Protein AF-A0A957BZ75-F1 (afdb_monomer_lite)

Sequence (119 aa):
MPSSQSPYQRQLERLEEESVREARARAKAHDMHGGDHPAPTETPPPTIIAQFGEWAVTPFGVECLVYPYQIQWDSLLDEKTSDEFWLRAMARKSWVNLDDFANVLRHGRQIHRYLHLSE

Radius of gyration: 16.82 Å; chains: 1; bounding box: 39×35×59 Å

Structure (mmCIF, N/CA/C/O backbone):
data_AF-A0A957BZ75-F1
#
_entry.id   AF-A0A957BZ75-F1
#
loop_
_atom_site.group_PDB
_atom_site.id
_atom_site.type_symbol
_atom_site.label_atom_id
_atom_site.label_alt_id
_atom_site.label_comp_id
_atom_site.label_asym_id
_atom_site.label_entity_id
_atom_site.label_seq_id
_atom_site.pdbx_PDB_ins_code
_atom_site.Cartn_x
_atom_site.Cartn_y
_atom_site.Cartn_z
_atom_site.occupancy
_atom_site.B_iso_or_equiv
_atom_site.auth_seq_id
_atom_site.auth_comp_id
_atom_site.auth_asym_id
_atom_site.auth_atom_id
_atom_site.pdbx_PDB_model_num
ATOM 1 N N . MET A 1 1 ? -4.602 -20.013 -34.906 1.00 40.25 1 MET A N 1
ATOM 2 C CA . MET A 1 1 ? -5.306 -20.706 -33.807 1.00 40.25 1 MET A CA 1
ATOM 3 C C . MET A 1 1 ? -4.954 -19.963 -32.530 1.00 40.25 1 MET A C 1
ATOM 5 O O . MET A 1 1 ? -3.770 -19.951 -32.215 1.00 40.25 1 MET A O 1
ATOM 9 N N . PRO A 1 2 ? -5.878 -19.259 -31.855 1.00 49.28 2 PRO A N 1
ATOM 10 C CA . PRO A 1 2 ? -5.537 -18.623 -30.592 1.00 49.28 2 PRO A CA 1
ATOM 11 C C . PRO A 1 2 ? -5.344 -19.735 -29.558 1.00 49.28 2 PRO A C 1
ATOM 13 O O . PRO A 1 2 ? -6.238 -20.550 -29.340 1.00 49.28 2 PRO A O 1
ATOM 16 N N . SER A 1 3 ? -4.146 -19.820 -28.990 1.00 56.78 3 SER A N 1
ATOM 17 C CA . SER A 1 3 ? -3.813 -20.728 -27.898 1.00 56.78 3 SER A CA 1
ATOM 18 C C . SER A 1 3 ? -4.651 -20.351 -26.681 1.00 56.78 3 SER A C 1
ATOM 20 O O . SER A 1 3 ? -4.325 -19.425 -25.944 1.00 56.78 3 SER A O 1
ATOM 22 N N . SER A 1 4 ? -5.769 -21.042 -26.493 1.00 61.28 4 SER A N 1
ATOM 23 C CA . SER A 1 4 ? -6.591 -20.940 -25.296 1.00 61.28 4 SER A CA 1
ATOM 24 C C . SER A 1 4 ? -5.815 -21.534 -24.121 1.00 61.28 4 SER A C 1
ATOM 26 O O . SER A 1 4 ? -5.928 -22.726 -23.843 1.00 61.28 4 SER A O 1
ATOM 28 N N . GLN A 1 5 ? -4.991 -20.716 -23.462 1.00 67.12 5 GLN A N 1
ATOM 29 C CA . GLN A 1 5 ? -4.331 -21.084 -22.210 1.00 67.12 5 GLN A CA 1
ATOM 30 C C . GLN A 1 5 ? -5.374 -21.572 -21.201 1.00 67.12 5 GLN A C 1
ATOM 32 O O . GLN A 1 5 ? -6.434 -20.949 -21.003 1.00 67.12 5 GLN A O 1
ATOM 37 N N . SER A 1 6 ? -5.047 -22.682 -20.541 1.00 86.88 6 SER A N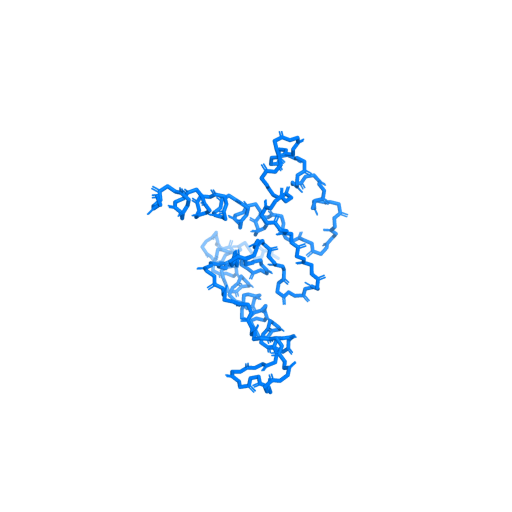 1
ATOM 38 C CA . SER A 1 6 ? -5.835 -23.226 -19.439 1.00 86.88 6 SER A CA 1
ATOM 39 C C . SER A 1 6 ? -6.032 -22.149 -18.359 1.00 86.88 6 SER A C 1
ATOM 41 O O . SER A 1 6 ? -5.089 -21.407 -18.077 1.00 86.88 6 SER A O 1
ATOM 43 N N . PRO A 1 7 ? -7.215 -22.040 -17.723 1.00 86.50 7 PRO A N 1
ATOM 44 C CA . PRO A 1 7 ? -7.422 -21.144 -16.580 1.00 86.50 7 PRO A CA 1
ATOM 45 C C . PRO A 1 7 ? -6.358 -21.303 -15.483 1.00 86.50 7 PRO A C 1
ATOM 47 O O . PRO A 1 7 ? -5.976 -20.324 -14.853 1.00 86.50 7 PRO A O 1
ATOM 50 N N . TYR A 1 8 ? -5.829 -22.519 -15.307 1.00 83.12 8 TYR A N 1
ATOM 51 C CA . TYR A 1 8 ? -4.725 -22.805 -14.390 1.00 83.12 8 TYR A CA 1
ATOM 52 C C . TYR A 1 8 ? -3.417 -22.108 -14.797 1.00 83.12 8 TYR A C 1
ATOM 54 O O . TYR A 1 8 ? -2.762 -21.502 -13.959 1.00 83.12 8 TYR A O 1
ATOM 62 N N . GLN A 1 9 ? -3.062 -22.143 -16.086 1.00 88.31 9 GLN A N 1
ATOM 63 C CA . GLN A 1 9 ? -1.847 -21.496 -16.601 1.00 88.31 9 GLN A CA 1
ATOM 64 C C . GLN A 1 9 ? -1.932 -19.975 -16.469 1.00 88.31 9 GLN A C 1
ATOM 66 O O . GLN A 1 9 ? -0.989 -19.352 -16.002 1.00 88.31 9 GLN A O 1
ATOM 71 N N . ARG A 1 10 ? -3.101 -19.398 -16.772 1.00 85.44 10 ARG A N 1
ATOM 72 C CA . ARG A 1 10 ? -3.359 -17.966 -16.557 1.00 85.44 10 ARG A CA 1
ATOM 73 C C . ARG A 1 10 ? -3.215 -17.561 -15.091 1.00 85.44 10 ARG A C 1
ATOM 75 O O . ARG A 1 10 ? -2.721 -16.478 -14.802 1.00 85.44 10 ARG A O 1
ATOM 82 N N . GLN A 1 11 ? -3.638 -18.424 -14.166 1.00 85.31 11 GLN A N 1
ATOM 83 C CA . GLN A 1 11 ? -3.477 -18.157 -12.739 1.00 85.31 11 GLN A CA 1
ATOM 84 C C . GLN A 1 11 ? -2.009 -18.240 -12.299 1.00 85.31 11 GLN A C 1
ATOM 86 O O . GLN A 1 11 ? -1.590 -17.420 -11.490 1.00 85.31 11 GLN A O 1
ATOM 91 N N . LEU A 1 12 ? -1.231 -19.192 -12.824 1.00 88.19 12 LEU A N 1
ATOM 92 C CA . LEU A 1 12 ? 0.207 -19.277 -12.545 1.00 88.19 12 LEU A CA 1
ATOM 93 C C . LEU A 1 12 ? 0.959 -18.048 -13.061 1.00 88.19 12 LEU A C 1
ATOM 95 O O . LEU A 1 12 ? 1.704 -17.445 -12.298 1.00 88.19 12 LEU A O 1
ATOM 99 N N . GLU A 1 13 ? 0.708 -17.639 -14.305 1.00 88.69 13 GLU A N 1
ATOM 100 C CA . GLU A 1 13 ? 1.333 -16.449 -14.898 1.00 88.69 13 GLU A CA 1
ATOM 101 C C . GLU A 1 13 ? 1.020 -15.192 -14.080 1.00 88.69 13 GLU A C 1
ATOM 103 O O . GLU A 1 13 ? 1.923 -14.431 -13.743 1.00 88.69 13 GLU A O 1
ATOM 108 N N . ARG A 1 14 ? -0.237 -15.027 -13.649 1.00 84.50 14 ARG A N 1
ATOM 109 C CA . ARG A 1 14 ? -0.629 -13.934 -12.750 1.00 84.50 14 ARG A CA 1
ATOM 110 C C . ARG A 1 14 ? 0.161 -13.945 -11.436 1.00 84.50 14 ARG A C 1
ATOM 112 O O . ARG A 1 14 ? 0.607 -12.890 -10.992 1.00 84.50 14 ARG A O 1
ATOM 119 N N . LEU A 1 15 ? 0.311 -15.112 -10.804 1.00 82.56 15 LEU A N 1
ATOM 120 C CA . LEU A 1 15 ? 1.042 -15.245 -9.538 1.00 82.56 15 LEU A CA 1
ATOM 121 C C . LEU A 1 15 ? 2.539 -14.952 -9.711 1.00 82.56 15 LEU A C 1
ATOM 123 O O . LEU A 1 15 ? 3.143 -14.318 -8.848 1.00 82.56 15 LEU A O 1
ATOM 127 N N . GLU A 1 16 ? 3.139 -15.379 -10.822 1.00 86.94 16 GLU A N 1
ATOM 128 C CA . GLU A 1 16 ? 4.532 -15.063 -11.148 1.00 86.94 16 GLU A CA 1
ATOM 129 C C . GLU A 1 16 ? 4.722 -13.559 -11.385 1.00 86.94 16 GLU A C 1
ATOM 131 O O . GLU A 1 16 ? 5.639 -12.959 -10.824 1.00 86.94 16 GLU A O 1
ATOM 136 N N . GLU A 1 17 ? 3.828 -12.919 -12.140 1.00 85.06 17 GLU A N 1
ATOM 137 C CA . GLU A 1 17 ? 3.845 -11.467 -12.349 1.00 85.06 17 GLU A CA 1
ATOM 138 C C . GLU A 1 17 ? 3.669 -10.688 -11.038 1.00 85.06 17 GLU A C 1
ATOM 140 O O . GLU A 1 17 ? 4.339 -9.677 -10.818 1.00 85.06 17 GLU A O 1
ATOM 145 N N . GLU A 1 18 ? 2.779 -11.141 -10.152 1.00 83.56 18 GLU A N 1
ATOM 146 C CA . GLU A 1 18 ? 2.612 -10.595 -8.800 1.00 83.56 18 GLU A CA 1
ATOM 147 C C . GLU A 1 18 ? 3.905 -10.735 -7.983 1.00 83.56 18 GLU A C 1
ATOM 149 O O . GLU A 1 18 ? 4.377 -9.747 -7.419 1.00 83.56 18 GLU A O 1
ATOM 154 N N . SER A 1 19 ? 4.539 -11.911 -8.002 1.00 81.94 19 SER A N 1
ATOM 155 C CA . SER A 1 19 ? 5.798 -12.166 -7.291 1.00 81.94 19 SER A CA 1
ATOM 156 C C . SER A 1 19 ? 6.952 -11.293 -7.796 1.00 81.94 19 SER A C 1
ATOM 158 O O . SER A 1 19 ? 7.687 -10.706 -7.000 1.00 81.94 19 SER A O 1
ATOM 160 N N . VAL A 1 20 ? 7.097 -11.144 -9.116 1.00 85.25 20 VAL A N 1
ATOM 161 C CA . VAL A 1 20 ? 8.127 -10.285 -9.720 1.00 85.25 20 VAL A CA 1
ATOM 162 C C . VAL A 1 20 ? 7.905 -8.821 -9.340 1.00 85.25 20 VAL A C 1
ATOM 164 O O . VAL A 1 20 ? 8.864 -8.111 -9.020 1.00 85.25 20 VAL A O 1
ATOM 167 N N . ARG A 1 21 ? 6.648 -8.358 -9.342 1.00 81.25 21 ARG A N 1
ATOM 168 C CA . ARG A 1 21 ? 6.303 -6.999 -8.905 1.00 81.25 21 ARG A CA 1
ATOM 169 C C . ARG A 1 21 ? 6.627 -6.785 -7.433 1.00 81.25 21 ARG A C 1
ATOM 171 O O . ARG A 1 21 ? 7.262 -5.785 -7.107 1.00 81.25 21 ARG A O 1
ATOM 178 N N . GLU A 1 22 ? 6.266 -7.727 -6.568 1.00 80.88 22 GLU A N 1
ATOM 179 C CA . GLU A 1 22 ? 6.562 -7.659 -5.135 1.00 80.88 22 GLU A CA 1
ATOM 180 C C . GLU A 1 22 ? 8.074 -7.615 -4.868 1.00 80.88 22 GLU A C 1
ATOM 182 O O . GLU A 1 22 ? 8.549 -6.783 -4.091 1.00 80.88 22 GLU A O 1
ATOM 187 N N . ALA A 1 23 ? 8.850 -8.451 -5.565 1.00 81.56 23 ALA A N 1
ATOM 188 C CA . ALA A 1 23 ? 10.306 -8.464 -5.463 1.00 81.56 23 ALA A CA 1
ATOM 189 C C . ALA A 1 23 ? 10.920 -7.127 -5.906 1.00 81.56 23 ALA A C 1
ATOM 191 O O . ALA A 1 23 ? 11.792 -6.582 -5.225 1.00 81.56 23 ALA A O 1
ATOM 192 N N . ARG A 1 24 ? 10.431 -6.556 -7.014 1.00 85.19 24 ARG A N 1
ATOM 193 C CA . ARG A 1 24 ? 10.865 -5.239 -7.500 1.00 85.19 24 ARG A CA 1
ATOM 194 C C . ARG A 1 24 ? 10.507 -4.127 -6.516 1.00 85.19 24 ARG A C 1
ATOM 196 O O . ARG A 1 24 ? 11.339 -3.258 -6.267 1.00 85.19 24 ARG A O 1
ATOM 203 N N . ALA A 1 25 ? 9.297 -4.157 -5.965 1.00 80.00 25 ALA A N 1
ATOM 204 C CA . ALA A 1 25 ? 8.829 -3.206 -4.966 1.00 80.00 25 ALA A CA 1
ATOM 205 C C . ALA A 1 25 ? 9.701 -3.260 -3.704 1.00 80.00 25 ALA A C 1
ATOM 207 O O . ALA A 1 25 ? 10.184 -2.227 -3.250 1.00 80.00 25 ALA A O 1
ATOM 208 N N . ARG A 1 26 ? 10.007 -4.462 -3.200 1.00 76.44 26 ARG A N 1
ATOM 209 C CA . ARG A 1 26 ? 10.904 -4.651 -2.051 1.00 76.44 26 ARG A CA 1
ATOM 210 C C . ARG A 1 26 ? 12.321 -4.148 -2.332 1.00 76.44 26 ARG A C 1
ATOM 212 O O . ARG A 1 26 ? 12.890 -3.445 -1.503 1.00 76.44 26 ARG A O 1
ATOM 219 N N . ALA A 1 27 ? 12.878 -4.460 -3.502 1.00 80.19 27 ALA A N 1
ATOM 220 C CA . ALA A 1 27 ? 14.196 -3.963 -3.897 1.00 80.19 27 ALA A CA 1
ATOM 221 C C . ALA A 1 27 ? 14.222 -2.429 -4.003 1.00 80.19 27 ALA A C 1
ATOM 223 O O . ALA A 1 27 ? 15.188 -1.795 -3.582 1.00 80.19 27 ALA A O 1
ATOM 224 N N . LYS A 1 28 ? 13.149 -1.820 -4.526 1.00 79.12 28 LYS A N 1
ATOM 225 C CA . LYS A 1 28 ? 13.043 -0.364 -4.634 1.00 79.12 28 LYS A CA 1
ATOM 226 C C . LYS A 1 28 ? 12.876 0.306 -3.274 1.00 79.12 28 LYS A C 1
ATOM 228 O O . LYS A 1 28 ? 13.518 1.322 -3.039 1.00 79.12 28 LYS A O 1
ATOM 233 N N . ALA A 1 29 ? 12.088 -0.277 -2.377 1.00 72.81 29 ALA A N 1
ATOM 234 C CA . ALA A 1 29 ? 11.983 0.187 -0.999 1.00 72.81 29 ALA A CA 1
ATOM 235 C C . ALA A 1 29 ? 13.354 0.188 -0.310 1.00 72.81 29 ALA A C 1
ATOM 237 O O . ALA A 1 29 ? 13.745 1.191 0.273 1.00 72.81 29 ALA A O 1
ATOM 238 N N . HIS A 1 30 ? 14.115 -0.901 -0.447 1.00 73.38 30 HIS A N 1
ATOM 239 C CA . HIS A 1 30 ? 15.470 -0.999 0.099 1.00 73.38 30 HIS A CA 1
ATOM 240 C C . HIS A 1 30 ? 16.410 0.091 -0.459 1.00 73.38 30 HIS A C 1
ATOM 242 O O . HIS A 1 30 ? 17.200 0.663 0.286 1.00 73.38 30 HIS A O 1
ATOM 248 N N . ASP A 1 31 ? 16.310 0.404 -1.755 1.00 77.81 31 ASP A N 1
ATOM 249 C CA . ASP A 1 31 ? 17.051 1.500 -2.404 1.00 77.81 31 ASP A CA 1
ATOM 250 C C . ASP A 1 31 ? 16.630 2.891 -1.893 1.00 77.81 31 ASP A C 1
ATOM 252 O O . ASP A 1 31 ? 17.486 3.726 -1.618 1.00 77.81 31 ASP A O 1
ATOM 256 N N . MET A 1 32 ? 15.327 3.146 -1.719 1.00 74.12 32 MET A N 1
ATOM 257 C CA . MET A 1 32 ? 14.828 4.447 -1.243 1.00 74.12 32 MET A CA 1
ATOM 258 C C . MET A 1 32 ? 15.162 4.726 0.223 1.00 74.12 32 MET A C 1
ATOM 260 O O . MET A 1 32 ? 15.292 5.886 0.605 1.00 74.12 32 MET A O 1
ATOM 264 N N . HIS A 1 33 ? 15.287 3.674 1.029 1.00 69.56 33 HIS A N 1
ATOM 265 C CA . HIS A 1 33 ? 15.356 3.773 2.483 1.00 69.56 33 HIS A CA 1
ATOM 266 C C . HIS A 1 33 ? 16.731 3.447 3.084 1.00 69.56 33 HIS A C 1
ATOM 268 O O . HIS A 1 33 ? 16.850 3.269 4.292 1.00 69.56 33 HIS A O 1
ATOM 274 N N . GLY A 1 34 ? 17.778 3.394 2.257 1.00 60.16 34 GLY A N 1
ATOM 275 C CA . GLY A 1 34 ? 19.158 3.360 2.751 1.00 60.16 34 GLY A CA 1
ATOM 276 C C . GLY A 1 34 ? 19.638 1.998 3.258 1.00 60.16 34 GLY A C 1
ATOM 277 O O . GLY A 1 34 ? 20.407 1.946 4.208 1.00 60.16 34 GLY A O 1
ATOM 278 N N . GLY A 1 35 ? 19.227 0.899 2.619 1.00 59.72 35 GLY A N 1
ATOM 279 C CA . GLY A 1 35 ? 19.753 -0.452 2.861 1.00 59.72 35 GLY A CA 1
ATOM 280 C C . GLY A 1 35 ? 19.734 -0.973 4.310 1.00 59.72 35 GLY A C 1
ATOM 281 O O . GLY A 1 35 ? 19.204 -0.347 5.221 1.00 59.72 35 GLY A O 1
ATOM 282 N N . ASP A 1 36 ? 20.311 -2.157 4.542 1.00 57.12 36 ASP A N 1
ATOM 283 C CA . ASP A 1 36 ? 20.312 -2.794 5.877 1.00 57.12 36 ASP A CA 1
ATOM 284 C C . ASP A 1 36 ? 21.162 -2.036 6.925 1.00 57.12 36 ASP A C 1
ATOM 286 O O . ASP A 1 36 ? 21.084 -2.317 8.122 1.00 57.12 36 ASP A O 1
ATOM 290 N N . HIS A 1 37 ? 22.014 -1.101 6.488 1.00 55.19 37 HIS A N 1
ATOM 291 C CA . HIS A 1 37 ? 22.969 -0.370 7.324 1.00 55.19 37 HIS A CA 1
ATOM 292 C C . HIS A 1 37 ? 22.854 1.144 7.062 1.00 55.19 37 HIS A C 1
ATOM 294 O O . HIS A 1 37 ? 23.756 1.717 6.442 1.00 55.19 37 HIS A O 1
ATOM 300 N N . PRO A 1 38 ? 21.770 1.800 7.516 1.00 57.50 38 PRO A N 1
ATOM 301 C CA . PRO A 1 38 ? 21.631 3.243 7.374 1.00 57.50 38 PRO A CA 1
ATOM 302 C C . PRO A 1 38 ? 22.778 3.948 8.105 1.00 57.50 38 PRO A C 1
ATOM 304 O O . PRO A 1 38 ? 23.187 3.546 9.203 1.00 57.50 38 PRO A O 1
ATOM 307 N N . ALA A 1 39 ? 23.314 5.015 7.510 1.00 58.31 39 ALA A N 1
ATOM 308 C CA . ALA A 1 39 ? 24.244 5.882 8.223 1.00 58.31 39 ALA A CA 1
ATOM 309 C C . ALA A 1 39 ? 23.557 6.443 9.490 1.00 58.31 39 ALA A C 1
ATOM 311 O O . ALA A 1 39 ? 22.339 6.608 9.497 1.00 58.31 39 ALA A O 1
ATOM 312 N N . PRO A 1 40 ? 24.287 6.820 10.557 1.00 60.06 40 PRO A N 1
ATOM 313 C CA . PRO A 1 40 ? 23.678 7.332 11.796 1.00 60.06 40 PRO A CA 1
ATOM 314 C C . PRO A 1 40 ? 22.759 8.556 11.614 1.00 60.06 40 PRO A C 1
ATOM 316 O O . PRO A 1 40 ? 22.012 8.909 12.521 1.00 60.06 40 PRO A O 1
ATOM 319 N N . THR A 1 41 ? 22.852 9.231 10.466 1.00 63.22 41 THR A N 1
ATOM 320 C CA . THR A 1 41 ? 22.057 10.403 10.078 1.00 63.22 41 THR A CA 1
ATOM 321 C C . THR A 1 41 ? 20.904 10.086 9.123 1.00 63.22 41 THR A C 1
ATOM 323 O O . THR A 1 41 ? 20.135 10.988 8.796 1.00 63.22 41 THR A O 1
ATOM 326 N N . GLU A 1 42 ? 20.795 8.853 8.630 1.00 56.69 42 GLU A N 1
ATOM 327 C CA . GLU A 1 42 ? 19.736 8.424 7.716 1.00 56.69 42 GLU A CA 1
ATOM 328 C C . GLU A 1 42 ? 18.522 7.917 8.497 1.00 56.69 42 GLU A C 1
ATOM 330 O O . GLU A 1 42 ? 18.637 7.342 9.580 1.00 56.69 42 GLU A O 1
ATOM 335 N N . THR A 1 43 ? 17.330 8.167 7.954 1.00 59.97 43 THR A N 1
ATOM 336 C CA . THR A 1 43 ? 16.103 7.620 8.539 1.00 59.97 43 THR A CA 1
ATOM 337 C C . THR A 1 43 ? 16.116 6.111 8.299 1.00 59.97 43 THR A C 1
ATOM 339 O O . THR A 1 43 ? 16.299 5.712 7.150 1.00 59.97 43 THR A O 1
ATOM 342 N N . PRO A 1 44 ? 15.969 5.272 9.341 1.00 61.31 44 PRO A N 1
ATOM 343 C CA . PRO A 1 44 ? 15.974 3.830 9.159 1.00 61.31 44 PRO A CA 1
ATOM 344 C C . PRO A 1 44 ? 14.824 3.413 8.238 1.00 61.31 44 PRO A C 1
ATOM 346 O O . PRO A 1 44 ? 13.781 4.080 8.228 1.00 61.31 44 PRO A O 1
ATOM 349 N N . PRO A 1 45 ? 14.986 2.307 7.495 1.00 63.97 45 PRO A N 1
ATOM 350 C CA . PRO A 1 45 ? 13.948 1.850 6.598 1.00 63.97 45 PRO A CA 1
ATOM 351 C C . PRO A 1 45 ? 12.639 1.584 7.336 1.00 63.97 45 PRO A C 1
ATOM 353 O O . PRO A 1 45 ? 12.654 1.114 8.480 1.00 63.97 45 PRO A O 1
ATOM 356 N N . PRO A 1 46 ? 11.491 1.898 6.709 1.00 67.50 46 PRO A N 1
ATOM 357 C CA . PRO A 1 46 ? 10.203 1.718 7.335 1.00 67.50 46 PRO A CA 1
ATOM 358 C C . PRO A 1 46 ? 10.011 0.236 7.612 1.00 67.50 46 PRO A C 1
ATOM 360 O O . PRO A 1 46 ? 10.132 -0.615 6.728 1.00 67.50 46 PRO A O 1
ATOM 363 N N . THR A 1 47 ? 9.685 -0.078 8.860 1.00 83.25 47 THR A N 1
ATOM 364 C CA . THR A 1 47 ? 9.306 -1.433 9.239 1.00 83.25 47 THR A CA 1
ATOM 365 C C . THR A 1 47 ? 8.063 -1.831 8.445 1.00 83.25 47 THR A C 1
ATOM 367 O O . THR A 1 47 ? 6.985 -1.276 8.650 1.00 83.25 47 THR A O 1
ATOM 370 N N . ILE A 1 48 ? 8.197 -2.791 7.531 1.00 89.50 48 ILE A N 1
ATOM 371 C CA . ILE A 1 48 ? 7.060 -3.332 6.782 1.00 89.50 48 ILE A CA 1
ATOM 372 C C . ILE A 1 48 ? 6.354 -4.362 7.664 1.00 89.50 48 ILE A C 1
ATOM 374 O O . ILE A 1 48 ? 6.931 -5.388 8.017 1.00 89.50 48 ILE A O 1
ATOM 378 N N . ILE A 1 49 ? 5.096 -4.089 8.009 1.00 90.56 49 ILE A N 1
ATOM 379 C CA . ILE A 1 49 ? 4.247 -4.987 8.802 1.00 90.56 49 ILE A CA 1
ATOM 380 C C . ILE A 1 49 ? 3.567 -6.018 7.891 1.00 90.56 49 ILE A C 1
ATOM 382 O O . ILE A 1 49 ? 3.505 -7.200 8.216 1.00 90.56 49 ILE A O 1
ATOM 386 N N . ALA A 1 50 ? 3.059 -5.571 6.742 1.00 90.75 50 ALA A N 1
ATOM 387 C CA . ALA A 1 50 ? 2.447 -6.416 5.719 1.00 90.75 50 ALA A CA 1
ATOM 388 C C . ALA A 1 50 ? 2.638 -5.779 4.339 1.00 90.75 50 ALA A C 1
ATOM 390 O O . ALA A 1 50 ? 2.655 -4.554 4.232 1.00 90.75 50 ALA A O 1
ATOM 391 N N . GLN A 1 51 ? 2.747 -6.593 3.289 1.00 91.81 51 GLN A N 1
ATOM 392 C CA . GLN A 1 51 ? 2.950 -6.132 1.915 1.00 91.81 51 GLN A CA 1
ATOM 393 C C . GLN A 1 51 ? 1.926 -6.780 0.977 1.00 91.81 51 GLN A C 1
ATOM 395 O O . GLN A 1 51 ? 1.643 -7.971 1.082 1.00 91.81 51 GLN A O 1
ATOM 400 N N . PHE A 1 52 ? 1.385 -5.980 0.062 1.00 92.50 52 PHE A N 1
ATOM 401 C CA . PHE A 1 52 ? 0.463 -6.379 -0.995 1.00 92.50 52 PHE A CA 1
ATOM 402 C C . PHE A 1 52 ? 0.959 -5.754 -2.297 1.00 92.50 52 PHE A C 1
ATOM 404 O O . PHE A 1 52 ? 0.727 -4.572 -2.553 1.00 92.50 52 PHE A O 1
ATOM 411 N N . GLY A 1 53 ? 1.720 -6.525 -3.077 1.00 89.62 53 GLY A N 1
ATOM 412 C CA . GLY A 1 53 ? 2.357 -6.037 -4.297 1.00 89.62 53 GLY A CA 1
ATOM 413 C C . GLY A 1 53 ? 3.246 -4.819 -4.028 1.00 89.62 53 GLY A C 1
ATOM 414 O O . GLY A 1 53 ? 4.274 -4.910 -3.352 1.00 89.62 53 GLY A O 1
ATOM 415 N N . GLU A 1 54 ? 2.835 -3.672 -4.567 1.00 91.69 54 GLU A N 1
ATOM 416 C CA . GLU A 1 54 ? 3.565 -2.399 -4.487 1.00 91.69 54 GLU A CA 1
ATOM 417 C C . GLU A 1 54 ? 3.234 -1.567 -3.242 1.00 91.69 54 GLU A C 1
ATOM 419 O O . GLU A 1 54 ? 3.804 -0.491 -3.057 1.00 91.69 54 GLU A O 1
ATOM 424 N N . TRP A 1 55 ? 2.320 -2.042 -2.398 1.00 94.06 55 TRP A N 1
ATOM 425 C CA . TRP A 1 55 ? 1.848 -1.328 -1.221 1.00 94.06 55 TRP A CA 1
ATOM 426 C C . TRP A 1 55 ? 2.191 -2.062 0.068 1.00 94.06 55 TRP A C 1
ATOM 428 O O . TRP A 1 55 ? 2.106 -3.285 0.145 1.00 94.06 55 TRP A O 1
ATOM 438 N N . ALA A 1 56 ? 2.526 -1.308 1.108 1.00 93.75 56 ALA A N 1
ATOM 439 C CA . ALA A 1 56 ? 2.877 -1.838 2.414 1.00 93.75 56 ALA A CA 1
ATOM 440 C C . ALA A 1 56 ? 2.120 -1.137 3.541 1.00 93.75 56 ALA A C 1
ATOM 442 O O . ALA A 1 56 ? 1.858 0.064 3.492 1.00 93.75 56 ALA A O 1
ATOM 443 N N . VAL A 1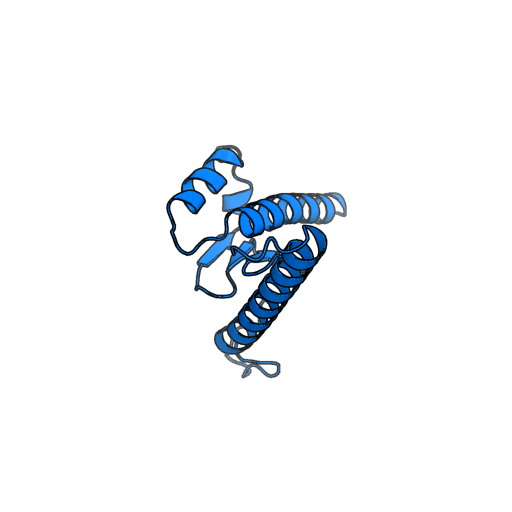 57 ? 1.800 -1.908 4.576 1.00 93.50 57 VAL A N 1
ATOM 444 C CA . VAL A 1 57 ? 1.406 -1.410 5.894 1.00 93.50 57 VAL A CA 1
ATOM 445 C C . VAL A 1 57 ? 2.682 -1.167 6.693 1.00 93.50 57 VAL A C 1
ATOM 447 O O . VAL A 1 57 ? 3.512 -2.068 6.819 1.00 93.50 57 VAL A O 1
ATOM 450 N N . THR A 1 58 ? 2.816 0.021 7.268 1.00 91.38 58 THR A N 1
ATOM 451 C CA . THR A 1 58 ? 3.939 0.426 8.120 1.00 91.38 58 THR A CA 1
ATOM 452 C C . THR A 1 58 ? 3.411 0.951 9.464 1.00 91.38 58 THR A C 1
ATOM 454 O O . THR A 1 58 ? 2.212 1.223 9.592 1.00 91.38 58 THR A O 1
ATOM 457 N N . PRO A 1 59 ? 4.261 1.129 10.495 1.00 87.50 59 PRO A N 1
ATOM 458 C CA . PRO A 1 59 ? 3.843 1.751 11.753 1.00 87.50 59 PRO A CA 1
ATOM 459 C C . PRO A 1 59 ? 3.228 3.144 11.578 1.00 87.50 59 PRO A C 1
ATOM 461 O O . PRO A 1 59 ? 2.386 3.551 12.367 1.00 87.50 59 PRO A O 1
ATOM 464 N N . PHE A 1 60 ? 3.621 3.861 10.526 1.00 86.94 60 PHE A N 1
ATOM 465 C CA . PHE A 1 60 ? 3.167 5.216 10.230 1.00 86.94 60 PHE A CA 1
ATOM 466 C C . PHE A 1 60 ? 1.845 5.271 9.452 1.00 86.94 60 PHE A C 1
ATOM 468 O O . PHE A 1 60 ? 1.093 6.245 9.563 1.00 86.94 60 PHE A O 1
ATOM 475 N N . GLY A 1 61 ? 1.565 4.257 8.633 1.00 92.06 61 GLY A N 1
ATOM 476 C CA . GLY A 1 61 ? 0.442 4.298 7.711 1.00 92.06 61 GLY A CA 1
ATOM 477 C C . GLY A 1 61 ? 0.522 3.249 6.613 1.00 92.06 61 GLY A C 1
ATOM 478 O O . GLY A 1 61 ? 0.958 2.117 6.819 1.00 92.06 61 GLY A O 1
ATOM 479 N N . VAL A 1 62 ? 0.099 3.649 5.420 1.00 94.00 62 VAL A N 1
ATOM 480 C CA . VAL A 1 62 ? 0.237 2.871 4.189 1.00 94.00 62 VAL A CA 1
ATOM 481 C C . VAL A 1 62 ? 1.219 3.575 3.263 1.00 94.00 62 VAL A C 1
ATOM 483 O O . VAL A 1 62 ? 1.108 4.779 3.036 1.00 94.00 62 VAL A O 1
ATOM 486 N N . GLU A 1 63 ? 2.151 2.827 2.689 1.00 93.19 63 GLU A N 1
ATOM 487 C CA . GLU A 1 63 ? 3.200 3.351 1.815 1.00 93.19 63 GLU A CA 1
ATOM 488 C C . GLU A 1 63 ? 3.253 2.584 0.490 1.00 93.19 63 GLU A C 1
ATOM 490 O O . GLU A 1 63 ? 3.090 1.365 0.456 1.00 93.19 63 GLU A O 1
ATOM 495 N N . CYS A 1 64 ? 3.477 3.301 -0.610 1.00 92.31 64 CYS A N 1
ATOM 496 C CA . CYS A 1 64 ? 3.840 2.714 -1.890 1.00 92.31 64 CYS A CA 1
ATOM 497 C C . CYS A 1 64 ? 5.358 2.533 -1.947 1.00 92.31 64 CYS A C 1
ATOM 499 O O . CYS A 1 64 ? 6.120 3.471 -1.750 1.00 92.31 64 CYS A O 1
ATOM 501 N N . LEU A 1 65 ? 5.800 1.326 -2.268 1.00 89.12 65 LEU A N 1
ATOM 502 C CA . LEU A 1 65 ? 7.214 0.959 -2.295 1.00 89.12 65 LEU A CA 1
ATOM 503 C C . LEU A 1 65 ? 7.908 1.318 -3.620 1.00 89.12 65 LEU A C 1
ATOM 505 O O . LEU A 1 65 ? 9.133 1.284 -3.721 1.00 89.12 65 LEU A O 1
ATOM 509 N N . VAL A 1 66 ? 7.126 1.629 -4.657 1.00 86.00 66 VAL A N 1
ATOM 510 C CA . VAL A 1 66 ? 7.627 1.930 -6.010 1.00 86.00 66 VAL A CA 1
ATOM 511 C C . VAL A 1 66 ? 7.694 3.435 -6.269 1.00 86.00 66 VAL A C 1
ATOM 513 O O . VAL A 1 66 ? 8.599 3.908 -6.960 1.00 86.00 66 VAL A O 1
ATOM 516 N N . TYR A 1 67 ? 6.751 4.186 -5.705 1.00 84.62 67 TYR A N 1
ATOM 517 C CA . TYR A 1 67 ? 6.637 5.634 -5.842 1.00 84.62 67 TYR A CA 1
ATOM 518 C C . TYR A 1 67 ? 6.685 6.277 -4.456 1.00 84.62 67 TYR A C 1
ATOM 520 O O . TYR A 1 67 ? 6.135 5.690 -3.532 1.00 84.62 67 TYR A O 1
ATOM 528 N N . PRO A 1 68 ? 7.258 7.486 -4.296 1.00 85.12 68 PRO A N 1
ATOM 529 C CA . PRO A 1 68 ? 7.354 8.168 -3.003 1.00 85.12 68 PRO A CA 1
ATOM 530 C C . PRO A 1 68 ? 5.977 8.690 -2.562 1.00 85.12 68 PRO A C 1
ATOM 532 O O . PRO A 1 68 ? 5.681 9.884 -2.635 1.00 85.12 68 PRO A O 1
ATOM 535 N N . TYR A 1 69 ? 5.092 7.774 -2.179 1.00 89.31 69 TYR A N 1
ATOM 536 C CA . TYR A 1 69 ? 3.705 8.047 -1.847 1.00 89.31 69 TYR A CA 1
ATOM 537 C C . TYR A 1 69 ? 3.334 7.321 -0.562 1.00 89.31 69 TYR A C 1
ATOM 539 O O . TYR A 1 69 ? 3.334 6.096 -0.503 1.00 89.31 69 TYR A O 1
ATOM 547 N N . GLN A 1 70 ? 2.971 8.094 0.452 1.00 92.31 70 GLN A N 1
ATOM 548 C CA . GLN A 1 70 ? 2.643 7.604 1.784 1.00 92.31 70 GLN A CA 1
ATOM 549 C C . GLN A 1 70 ? 1.356 8.260 2.276 1.00 92.31 70 GLN A C 1
ATOM 551 O O . GLN A 1 70 ? 1.079 9.420 1.963 1.00 92.31 70 GLN A O 1
ATOM 556 N N . ILE A 1 71 ? 0.568 7.515 3.043 1.00 93.31 71 ILE A N 1
ATOM 557 C CA . ILE A 1 71 ? -0.683 7.973 3.637 1.00 93.31 71 ILE A CA 1
ATOM 558 C C . ILE A 1 71 ? -0.654 7.621 5.121 1.00 93.31 71 ILE A C 1
ATOM 560 O O . ILE A 1 71 ? -0.546 6.451 5.475 1.00 93.31 71 ILE A O 1
ATOM 564 N N . GLN A 1 72 ? -0.754 8.633 5.978 1.00 92.81 72 GLN A N 1
ATOM 565 C CA . GLN A 1 72 ? -0.689 8.473 7.434 1.00 92.81 72 GLN A CA 1
ATOM 566 C C . GLN A 1 72 ? -1.948 7.814 7.989 1.00 92.81 72 GLN A C 1
ATOM 568 O O . GLN A 1 72 ? -3.036 8.014 7.439 1.00 92.81 72 GLN A O 1
ATOM 573 N N . TRP A 1 73 ? -1.829 7.130 9.131 1.00 92.00 73 TRP A N 1
ATOM 574 C CA . TRP A 1 73 ? -2.995 6.604 9.847 1.00 92.00 73 TRP A CA 1
ATOM 575 C C . TRP A 1 73 ? -4.041 7.674 10.152 1.00 92.00 73 TRP A C 1
ATOM 577 O O . TRP A 1 73 ? -5.206 7.444 9.850 1.00 92.00 73 TRP A O 1
ATOM 587 N N . ASP A 1 74 ? -3.644 8.862 10.611 1.00 89.75 74 ASP A N 1
ATOM 588 C CA . ASP A 1 74 ? -4.577 9.965 10.891 1.00 89.75 74 ASP A CA 1
ATOM 589 C C . ASP A 1 74 ? -5.447 10.317 9.677 1.00 89.75 74 ASP A C 1
ATOM 591 O O . ASP A 1 74 ? -6.650 10.532 9.796 1.00 89.75 74 ASP A O 1
ATOM 595 N N . SER A 1 75 ? -4.855 10.312 8.478 1.00 91.00 75 SER A N 1
ATOM 596 C CA . SER A 1 75 ? -5.590 10.543 7.229 1.00 91.00 75 SER A CA 1
ATOM 597 C C . SER A 1 75 ? -6.445 9.339 6.835 1.00 91.00 75 SER A C 1
ATOM 599 O O . SER A 1 75 ? -7.554 9.498 6.335 1.00 91.00 75 SER A O 1
ATOM 601 N N . LEU A 1 76 ? -5.933 8.123 7.039 1.00 89.88 76 LEU A N 1
ATOM 602 C CA . LEU A 1 76 ? -6.650 6.887 6.735 1.00 89.88 76 LEU A CA 1
ATOM 603 C C . LEU A 1 76 ? -7.778 6.588 7.714 1.00 89.88 76 LEU A C 1
ATOM 605 O O . LEU A 1 76 ? -8.589 5.727 7.396 1.00 89.88 76 LEU A O 1
ATOM 609 N N . LEU A 1 77 ? -7.822 7.213 8.885 1.00 87.38 77 LEU A N 1
ATOM 610 C CA . LEU A 1 77 ? -8.799 6.945 9.940 1.00 87.38 77 LEU A CA 1
ATOM 611 C C . LEU A 1 77 ? -9.722 8.134 10.212 1.00 87.38 77 LEU A C 1
ATOM 613 O O . LEU A 1 77 ? -10.626 8.002 11.033 1.00 87.38 77 LEU A O 1
ATOM 617 N N . ASP A 1 78 ? -9.534 9.257 9.512 1.00 87.62 78 ASP A N 1
ATOM 618 C CA . ASP A 1 78 ? -10.435 10.404 9.586 1.00 87.62 78 ASP A CA 1
ATOM 619 C C . ASP A 1 78 ? -11.875 9.946 9.310 1.00 87.62 78 ASP A C 1
ATOM 621 O O . ASP A 1 78 ? -12.170 9.399 8.242 1.00 87.62 78 ASP A O 1
ATOM 625 N N . GLU A 1 79 ? -12.773 10.193 10.269 1.00 82.62 79 GLU A N 1
ATOM 626 C CA . GLU A 1 79 ? -14.199 9.846 10.219 1.00 82.62 79 GLU A CA 1
ATOM 627 C C . GLU A 1 79 ? -14.918 10.448 9.002 1.00 82.62 79 GLU A C 1
ATOM 629 O O . GLU A 1 79 ? -15.953 9.944 8.563 1.00 82.62 79 GLU A O 1
ATOM 634 N N . LYS A 1 80 ? -14.361 11.517 8.423 1.00 84.62 80 LYS A N 1
ATOM 635 C CA . LYS A 1 80 ? -14.867 12.155 7.203 1.00 84.62 80 LYS A CA 1
ATOM 636 C C . LYS A 1 80 ? -14.454 11.416 5.932 1.00 84.62 80 LYS A C 1
ATOM 638 O O . LYS A 1 80 ? -14.994 11.709 4.865 1.00 84.62 80 LYS A O 1
ATOM 643 N N . THR A 1 81 ? -13.507 10.481 6.017 1.00 84.75 81 THR A N 1
ATOM 644 C CA . THR A 1 81 ? -12.978 9.727 4.876 1.00 84.75 81 THR A CA 1
ATOM 645 C C . THR A 1 81 ? -13.386 8.253 4.936 1.00 84.75 81 THR A C 1
ATOM 647 O O . THR A 1 81 ? -13.005 7.479 5.816 1.00 84.75 81 THR A O 1
ATOM 650 N N . SER A 1 82 ? -14.186 7.837 3.954 1.00 87.31 82 SER A N 1
ATOM 651 C CA . SER A 1 82 ? -14.577 6.438 3.778 1.00 87.31 82 SER A CA 1
ATOM 652 C C . SER A 1 82 ? -13.568 5.667 2.923 1.00 87.31 82 SER A C 1
ATOM 654 O O . SER A 1 82 ? -12.716 6.250 2.247 1.00 87.31 82 SER A O 1
ATOM 656 N N . ASP A 1 83 ? -13.701 4.340 2.888 1.00 88.19 83 ASP A N 1
ATOM 657 C CA . ASP A 1 83 ? -12.937 3.505 1.953 1.00 88.19 83 ASP A CA 1
ATOM 658 C C . ASP A 1 83 ? -13.199 3.936 0.501 1.00 88.19 83 ASP A C 1
ATOM 660 O O . ASP A 1 83 ? -12.271 4.027 -0.298 1.00 88.19 83 ASP A O 1
ATOM 664 N N . GLU A 1 84 ? -14.444 4.291 0.166 1.00 91.00 84 GLU A N 1
ATOM 665 C CA . GLU A 1 84 ? -14.804 4.787 -1.166 1.00 91.00 84 GLU A CA 1
ATOM 666 C C . GLU A 1 84 ? -14.042 6.067 -1.530 1.00 91.00 84 GLU A C 1
ATOM 668 O O . GLU A 1 84 ? -13.588 6.203 -2.667 1.00 91.00 84 GLU A O 1
ATOM 673 N N . PHE A 1 85 ? -13.857 6.987 -0.576 1.00 93.38 85 PHE A N 1
ATOM 674 C CA . PHE A 1 85 ? -13.076 8.203 -0.802 1.00 93.38 85 PHE A CA 1
ATOM 675 C C . PHE A 1 85 ? -11.647 7.862 -1.240 1.00 93.38 85 PHE A C 1
ATOM 677 O O . PHE A 1 85 ? -11.187 8.348 -2.279 1.00 93.38 85 PHE A O 1
ATOM 684 N N . TRP A 1 86 ? -10.972 6.983 -0.495 1.00 93.81 86 TRP A N 1
ATOM 685 C CA . TRP A 1 86 ? -9.601 6.575 -0.793 1.00 93.81 86 TRP A CA 1
ATOM 686 C C . TRP A 1 86 ? -9.510 5.778 -2.091 1.00 93.81 86 TRP A C 1
ATOM 688 O O . TRP A 1 86 ? -8.695 6.108 -2.951 1.00 93.81 86 TRP A O 1
ATOM 698 N N . LEU A 1 87 ? -10.386 4.795 -2.296 1.00 94.38 87 LEU A N 1
ATOM 699 C CA . LEU A 1 87 ? -10.419 4.007 -3.528 1.00 94.38 87 LEU A CA 1
ATOM 700 C C . LEU A 1 87 ? -10.665 4.890 -4.755 1.00 94.38 87 LEU A C 1
ATOM 702 O O . 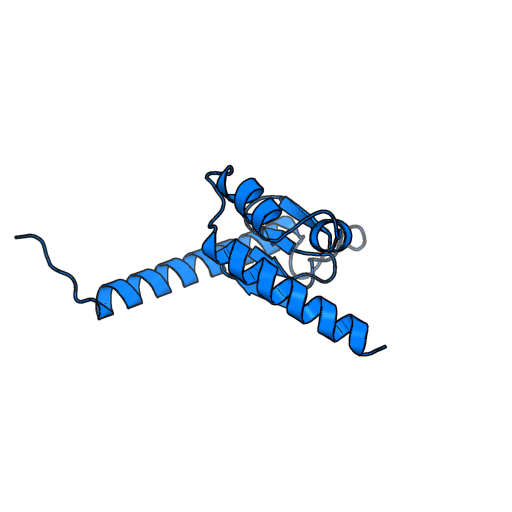LEU A 1 87 ? -9.967 4.757 -5.757 1.00 94.38 87 LEU A O 1
ATOM 706 N N . ARG A 1 88 ? -11.590 5.855 -4.677 1.00 94.81 88 ARG A N 1
ATOM 707 C CA . ARG A 1 88 ? -11.846 6.808 -5.765 1.00 94.81 88 ARG A CA 1
ATOM 708 C C . ARG A 1 88 ? -10.653 7.732 -6.001 1.00 94.81 88 ARG A C 1
ATOM 710 O O . ARG A 1 88 ? -10.330 8.008 -7.155 1.00 94.81 88 ARG A O 1
ATOM 717 N N . ALA A 1 89 ? -10.005 8.229 -4.948 1.00 93.44 89 ALA A N 1
ATOM 718 C CA . ALA A 1 89 ? -8.819 9.074 -5.079 1.00 93.44 89 ALA A CA 1
ATOM 719 C C . ALA A 1 89 ? -7.664 8.321 -5.756 1.00 93.44 89 ALA A C 1
ATOM 721 O O . ALA A 1 89 ? -6.978 8.874 -6.621 1.00 93.44 89 ALA A O 1
ATOM 722 N N . MET A 1 90 ? -7.491 7.050 -5.403 1.00 94.44 90 MET A N 1
ATOM 723 C CA . MET A 1 90 ? -6.421 6.199 -5.906 1.00 94.44 90 MET A CA 1
ATOM 724 C C . MET A 1 90 ? -6.693 5.665 -7.313 1.00 94.44 90 MET A C 1
ATOM 726 O O . MET A 1 90 ? -5.780 5.653 -8.132 1.00 94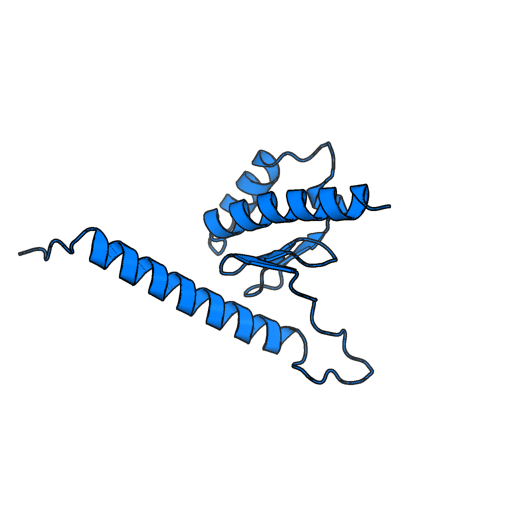.44 90 MET A O 1
ATOM 730 N N . ALA A 1 91 ? -7.948 5.376 -7.664 1.00 94.50 91 ALA A N 1
ATOM 731 C CA . ALA A 1 91 ? -8.339 4.970 -9.017 1.00 94.50 91 ALA A CA 1
ATOM 732 C C . ALA A 1 91 ? -8.044 6.034 -10.096 1.00 94.50 91 ALA A C 1
ATOM 734 O O . ALA A 1 91 ? -7.965 5.717 -11.280 1.00 94.50 91 ALA A O 1
ATOM 735 N N . ARG A 1 92 ? -7.864 7.308 -9.713 1.00 93.94 92 ARG A N 1
ATOM 736 C CA . ARG A 1 92 ? -7.486 8.393 -10.641 1.00 93.94 92 ARG A CA 1
ATOM 737 C C . ARG A 1 92 ? -5.997 8.391 -10.997 1.00 93.94 92 ARG A C 1
ATOM 739 O O . ARG A 1 92 ? -5.584 9.167 -11.855 1.00 93.94 92 ARG A O 1
ATOM 746 N N . LYS A 1 93 ? -5.184 7.573 -10.329 1.00 92.06 93 LYS A N 1
ATOM 747 C CA . LYS A 1 93 ? -3.736 7.492 -10.527 1.00 92.06 93 LYS A CA 1
ATOM 748 C C . LYS A 1 93 ? -3.433 6.240 -11.348 1.00 92.06 93 LYS A C 1
ATOM 750 O O . LYS A 1 93 ? -3.588 5.128 -10.866 1.00 92.06 93 LYS A O 1
ATOM 755 N N . SER A 1 94 ? -2.974 6.424 -12.584 1.00 91.25 94 SER A N 1
ATOM 756 C CA . SER A 1 94 ? -2.743 5.324 -13.538 1.00 91.25 94 SER A CA 1
ATOM 757 C C . SER A 1 94 ? -1.678 4.316 -13.103 1.00 91.25 94 SER A C 1
ATOM 759 O O . SER A 1 94 ? -1.639 3.210 -13.625 1.00 91.25 94 SER A O 1
ATOM 761 N N . TRP A 1 95 ? -0.792 4.711 -12.189 1.00 88.62 95 TRP A N 1
ATOM 762 C CA . TRP A 1 95 ? 0.260 3.860 -11.640 1.00 88.62 95 TRP A CA 1
ATOM 763 C C . TRP A 1 95 ? -0.203 3.019 -10.446 1.00 88.62 95 TRP A C 1
ATOM 765 O O . TRP A 1 95 ? 0.551 2.181 -9.974 1.00 88.62 95 TRP A O 1
ATOM 775 N N . VAL A 1 96 ? -1.416 3.236 -9.931 1.00 91.94 96 VAL A N 1
ATOM 776 C CA . VAL A 1 96 ? -1.915 2.492 -8.775 1.00 91.94 96 VAL A CA 1
ATOM 777 C C . VAL A 1 96 ? -2.553 1.190 -9.233 1.00 91.94 96 VAL A C 1
ATOM 779 O O . VAL A 1 96 ? -3.569 1.202 -9.930 1.00 91.94 96 VAL A O 1
ATOM 782 N N . ASN A 1 97 ? -2.028 0.064 -8.752 1.00 92.94 97 ASN A N 1
ATOM 783 C CA . ASN A 1 97 ? -2.803 -1.167 -8.715 1.00 92.94 97 ASN A CA 1
ATOM 784 C C . ASN A 1 97 ? -3.866 -1.059 -7.608 1.00 92.94 97 ASN A C 1
ATOM 786 O O . ASN A 1 97 ? -3.544 -0.992 -6.419 1.00 92.94 97 ASN A O 1
ATOM 790 N N . LEU A 1 98 ? -5.137 -0.981 -8.007 1.00 94.19 98 LEU A N 1
ATOM 791 C CA . LEU A 1 98 ? -6.232 -0.726 -7.074 1.00 94.19 98 LEU A CA 1
ATOM 792 C C . LEU A 1 98 ? -6.531 -1.928 -6.170 1.00 94.19 98 LEU A C 1
ATOM 794 O O . LEU A 1 98 ? -6.940 -1.719 -5.031 1.00 94.19 98 LEU A O 1
ATOM 798 N N . ASP A 1 99 ? -6.296 -3.155 -6.639 1.00 94.06 99 ASP A N 1
ATOM 799 C CA . ASP A 1 99 ? -6.506 -4.368 -5.840 1.00 94.06 99 ASP A CA 1
ATOM 800 C C . ASP A 1 99 ? -5.483 -4.441 -4.701 1.00 94.06 99 ASP A C 1
ATOM 802 O O . ASP A 1 99 ? -5.844 -4.666 -3.543 1.00 94.06 99 ASP A O 1
ATOM 806 N N . ASP A 1 100 ? -4.214 -4.168 -5.012 1.00 93.75 100 ASP A N 1
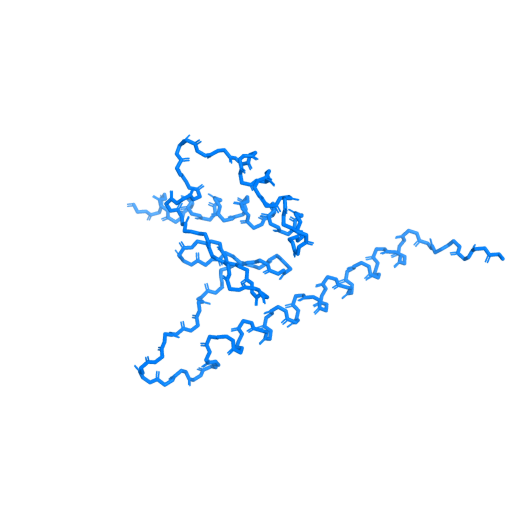ATOM 807 C CA . ASP A 1 100 ? -3.130 -4.094 -4.030 1.00 93.75 100 ASP A CA 1
ATOM 808 C C . ASP A 1 100 ? -3.423 -3.005 -2.983 1.00 93.75 100 ASP A C 1
ATOM 810 O O . ASP A 1 100 ? -3.349 -3.247 -1.774 1.00 93.75 100 ASP A O 1
ATOM 814 N N . PHE A 1 101 ? -3.859 -1.823 -3.439 1.00 95.50 101 PHE A N 1
ATOM 815 C CA . PHE A 1 101 ? -4.230 -0.722 -2.552 1.00 95.50 101 PHE A CA 1
ATOM 816 C C . PHE A 1 101 ? -5.468 -1.037 -1.683 1.00 95.50 101 PHE A C 1
ATOM 818 O O . PHE A 1 101 ? -5.511 -0.719 -0.494 1.00 95.50 101 PHE A O 1
ATOM 825 N N . ALA A 1 102 ? -6.494 -1.682 -2.236 1.00 95.25 102 ALA A N 1
ATOM 826 C CA . ALA A 1 102 ? -7.674 -2.068 -1.465 1.00 95.25 102 ALA A CA 1
ATOM 827 C C . ALA A 1 102 ? -7.319 -3.092 -0.374 1.00 95.25 102 ALA A C 1
ATOM 829 O O . ALA A 1 102 ? -7.804 -3.002 0.760 1.00 95.25 102 ALA A O 1
ATOM 830 N N . ASN A 1 103 ? -6.439 -4.045 -0.694 1.00 94.88 103 ASN A N 1
ATOM 831 C CA . ASN A 1 103 ? -5.969 -5.047 0.254 1.00 94.88 103 ASN A CA 1
ATOM 832 C C . ASN A 1 103 ? -5.139 -4.429 1.381 1.00 94.88 103 ASN A C 1
ATOM 834 O O . ASN A 1 103 ? -5.432 -4.703 2.550 1.00 94.88 103 ASN A O 1
ATOM 838 N N . VAL A 1 104 ? -4.175 -3.557 1.058 1.00 95.38 104 VAL A N 1
ATOM 839 C CA . VAL A 1 104 ? -3.357 -2.878 2.075 1.00 95.38 104 VAL A CA 1
ATOM 840 C C . VAL A 1 104 ? -4.216 -1.986 2.975 1.00 95.38 104 VAL A C 1
ATOM 842 O O . VAL A 1 104 ? -4.017 -1.982 4.186 1.00 95.38 104 VAL A O 1
ATOM 845 N N . LEU A 1 105 ? -5.215 -1.285 2.424 1.00 94.56 105 LEU A N 1
ATOM 846 C CA . LEU A 1 105 ? -6.092 -0.394 3.187 1.00 94.56 105 LEU A CA 1
ATOM 847 C C . LEU A 1 105 ? -6.928 -1.182 4.200 1.00 94.56 105 LEU A C 1
ATOM 849 O O . LEU A 1 105 ? -6.968 -0.851 5.388 1.00 94.56 105 LEU A O 1
ATOM 853 N N . ARG A 1 106 ? -7.562 -2.265 3.736 1.00 93.12 106 ARG A N 1
ATOM 854 C CA . ARG A 1 106 ? -8.377 -3.148 4.576 1.00 93.12 106 ARG A CA 1
ATOM 855 C C . ARG A 1 106 ? -7.540 -3.800 5.672 1.00 93.12 106 ARG A C 1
ATOM 857 O O . ARG A 1 106 ? -7.934 -3.776 6.839 1.00 93.12 106 ARG A O 1
ATOM 864 N N . HIS A 1 107 ? -6.398 -4.380 5.303 1.00 92.94 107 HIS A N 1
ATOM 865 C CA . HIS A 1 107 ? -5.525 -5.075 6.244 1.00 92.94 107 HIS A CA 1
ATOM 866 C C . HIS A 1 107 ? -4.874 -4.103 7.236 1.00 92.94 107 HIS A C 1
ATOM 868 O O . HIS A 1 107 ? -4.857 -4.362 8.436 1.00 92.94 107 HIS A O 1
ATOM 874 N N . GLY A 1 108 ? -4.441 -2.938 6.758 1.00 91.88 108 GLY A N 1
ATOM 875 C CA . GLY A 1 108 ? -3.889 -1.861 7.570 1.00 91.88 108 GLY A CA 1
ATOM 876 C C . GLY A 1 108 ? -4.854 -1.380 8.651 1.00 91.88 108 GLY A C 1
ATOM 877 O O . GLY A 1 108 ? -4.517 -1.389 9.833 1.00 91.88 108 GLY A O 1
ATOM 878 N N . ARG A 1 109 ? -6.105 -1.071 8.281 1.00 90.50 109 ARG A N 1
ATOM 879 C CA . ARG A 1 109 ? -7.156 -0.695 9.244 1.00 90.50 109 ARG A CA 1
ATOM 880 C C . ARG A 1 109 ? -7.496 -1.819 10.230 1.00 90.50 109 ARG A C 1
ATOM 882 O O . ARG A 1 109 ? -7.977 -1.542 11.328 1.00 90.50 109 ARG A O 1
ATOM 889 N N . GLN A 1 110 ? -7.322 -3.086 9.851 1.00 89.81 110 GLN A N 1
ATOM 890 C CA . GLN A 1 110 ? -7.489 -4.216 10.769 1.00 89.81 110 GLN A CA 1
ATOM 891 C C . GLN A 1 110 ? -6.348 -4.250 11.793 1.00 89.81 110 GLN A C 1
ATOM 893 O O . GLN A 1 110 ? -6.622 -4.240 12.989 1.00 89.81 110 GLN A O 1
ATOM 898 N N . ILE A 1 111 ? -5.092 -4.219 11.341 1.00 85.88 111 ILE A N 1
ATOM 899 C CA . ILE A 1 111 ? -3.907 -4.214 12.213 1.00 85.88 111 ILE A CA 1
ATOM 900 C C . ILE A 1 111 ? -3.933 -3.022 13.171 1.00 85.88 111 ILE A C 1
ATOM 902 O O . ILE A 1 111 ? -3.762 -3.210 14.372 1.00 85.88 111 ILE A O 1
ATOM 906 N N . HIS A 1 112 ? -4.212 -1.817 12.669 1.00 84.00 112 HIS A N 1
ATOM 907 C CA . HIS A 1 112 ? -4.269 -0.613 13.495 1.00 84.00 112 HIS A CA 1
ATOM 908 C C . HIS A 1 112 ? -5.268 -0.755 14.651 1.00 84.00 112 HIS A C 1
ATOM 910 O O . HIS A 1 112 ? -4.956 -0.405 15.788 1.00 84.00 112 HIS A O 1
ATOM 916 N N . ARG A 1 113 ? -6.453 -1.323 14.379 1.00 83.81 113 ARG A N 1
ATOM 917 C CA . ARG A 1 113 ? -7.460 -1.618 15.409 1.00 83.81 113 ARG A CA 1
ATOM 918 C C . ARG A 1 113 ? -6.947 -2.613 16.447 1.00 83.81 113 ARG A C 1
ATOM 920 O O . ARG A 1 113 ? -7.160 -2.386 17.629 1.00 83.81 113 ARG A O 1
ATOM 927 N N . TYR A 1 114 ? -6.270 -3.683 16.030 1.00 78.19 114 TYR A N 1
ATOM 928 C CA . TYR A 1 114 ? -5.693 -4.652 16.969 1.00 78.19 114 TYR A CA 1
ATOM 929 C C . TYR A 1 114 ? -4.622 -4.029 17.868 1.00 78.19 114 TYR A C 1
ATOM 931 O O . TYR A 1 114 ? -4.632 -4.273 19.071 1.00 78.19 114 TYR A O 1
ATOM 939 N N . LEU A 1 115 ? -3.736 -3.202 17.310 1.00 72.81 115 LEU A N 1
ATOM 940 C CA . LEU A 1 115 ? -2.677 -2.546 18.079 1.00 72.81 115 LEU A CA 1
ATOM 941 C C . LEU A 1 115 ? -3.240 -1.577 19.134 1.00 72.81 115 LEU A C 1
ATOM 943 O O . LEU A 1 115 ? -2.730 -1.554 20.243 1.00 72.81 115 LEU A O 1
ATOM 947 N N . HIS A 1 116 ? -4.332 -0.865 18.835 1.00 68.12 116 HIS A N 1
ATOM 948 C CA . HIS A 1 116 ? -4.960 0.089 19.766 1.00 68.12 116 HIS A CA 1
ATOM 949 C C . HIS A 1 116 ? -5.963 -0.539 20.750 1.00 68.12 116 HIS A C 1
ATOM 951 O O . HIS A 1 116 ? -6.401 0.123 21.681 1.00 68.12 116 HIS A O 1
ATOM 957 N N . LEU A 1 117 ? -6.365 -1.797 20.545 1.00 58.91 117 LEU A N 1
ATOM 958 C CA . LEU A 1 117 ? -7.184 -2.561 21.502 1.00 58.91 117 LEU A CA 1
ATOM 959 C C . LEU A 1 117 ? -6.335 -3.330 22.527 1.00 58.91 117 LEU A C 1
ATOM 961 O O . LEU A 1 117 ? -6.889 -3.970 23.417 1.00 58.91 117 LEU A O 1
ATOM 965 N N . SER A 1 118 ? -5.013 -3.328 22.351 1.00 51.72 118 SER A N 1
ATOM 966 C CA . SER A 1 118 ? -4.059 -4.065 23.186 1.00 51.72 118 SER A CA 1
ATOM 967 C C . SER A 1 118 ? -3.414 -3.194 24.278 1.00 51.72 118 SER A C 1
ATOM 969 O O . SER A 1 118 ? -2.547 -3.690 24.996 1.00 51.72 118 SER A O 1
ATOM 971 N N . GLU A 1 119 ? -3.831 -1.927 24.390 1.00 44.12 119 GLU A N 1
ATOM 972 C CA 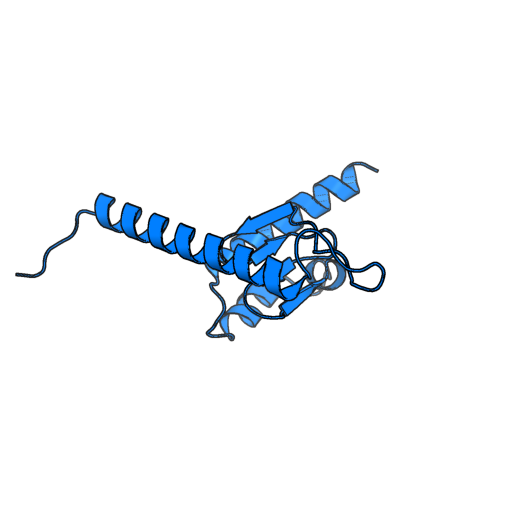. GLU A 1 119 ? -3.482 -0.968 25.454 1.00 44.12 119 GLU A CA 1
ATOM 973 C C . GLU A 1 119 ? -4.658 -0.782 26.424 1.00 44.12 119 GLU A C 1
ATOM 975 O O . GLU A 1 119 ? -4.395 -0.679 27.645 1.00 44.12 119 GLU A O 1
#

Foldseek 3Di:
DPPPDDPVVVVVVVVVVLVVQQVVLVVQLCVVQCHPDRDPPGDHRFPFPDFQRQWGQGPQAIAGSNDRDGDGPCRLVPPVDDLCNVLVVQVVDPPDPSVRVSVRSVVNVVVVVVVVVVD

pLDDT: mean 82.44, std 13.08, range [40.25, 95.5]

Secondary structure (DSSP, 8-state):
------HHHHHHHHHHHHHHHHHHHHHHHHHHTT-SS--TTSPPPP--SEEETTEEE-SSEEEETTTTEEEEHHHHH-TT--HHHHHHHHHT-TT--HHHHHHHHHHHHHHHHHHHT--